Protein AF-B9SXT0-F1 (afdb_monomer)

Mean predicted aligned error: 7.64 Å

Structure (mmCIF, N/CA/C/O backbone):
data_AF-B9SXT0-F1
#
_entry.id   AF-B9SXT0-F1
#
loop_
_atom_site.group_PDB
_atom_site.id
_atom_site.type_symbol
_atom_site.label_atom_id
_atom_site.label_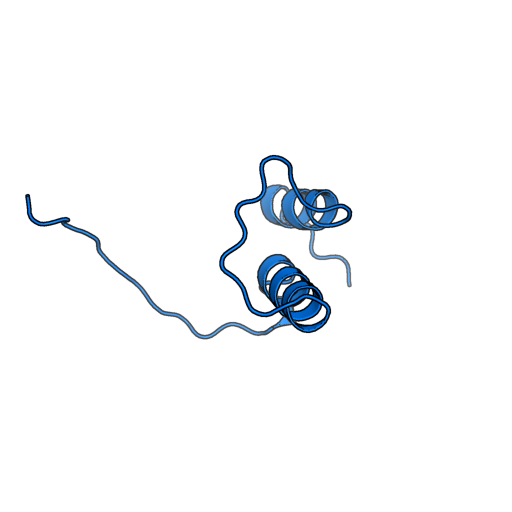alt_id
_atom_site.label_comp_id
_atom_site.label_asym_id
_atom_site.label_entity_id
_atom_site.label_seq_id
_atom_site.pdbx_PDB_ins_code
_atom_site.Cartn_x
_atom_site.Cartn_y
_atom_site.Cartn_z
_atom_site.occupancy
_atom_site.B_iso_or_equiv
_atom_site.auth_seq_id
_atom_site.auth_comp_id
_atom_site.auth_asym_id
_atom_site.auth_atom_id
_atom_site.pdbx_PDB_model_num
ATOM 1 N N . MET A 1 1 ? -19.012 -26.993 2.278 1.00 55.28 1 MET A N 1
ATOM 2 C CA . MET A 1 1 ? -18.384 -26.648 0.985 1.00 55.28 1 MET A CA 1
ATOM 3 C C . MET A 1 1 ? -16.912 -26.399 1.244 1.00 55.28 1 MET A C 1
ATOM 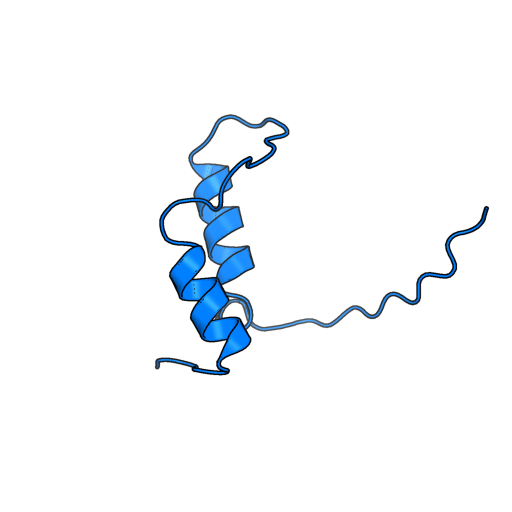5 O O . MET A 1 1 ? 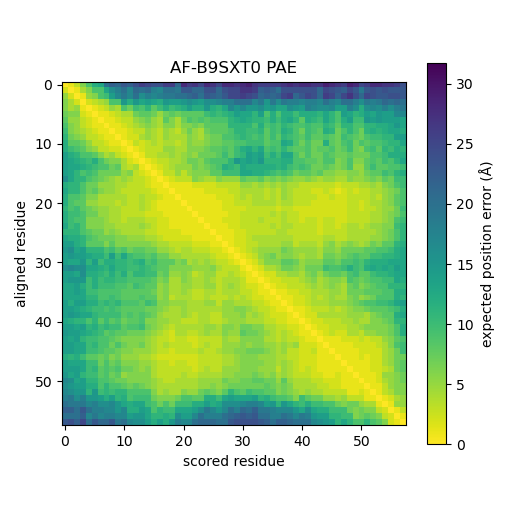-16.600 -25.458 1.960 1.00 55.28 1 MET A O 1
ATOM 9 N N . ALA A 1 2 ? -16.027 -27.275 0.770 1.00 70.12 2 ALA A N 1
ATOM 10 C CA . ALA A 1 2 ? -14.592 -27.008 0.813 1.00 70.12 2 ALA A CA 1
ATOM 11 C C . ALA A 1 2 ? -14.262 -26.026 -0.319 1.00 70.12 2 ALA A C 1
ATOM 13 O O . ALA A 1 2 ? -14.705 -26.230 -1.448 1.00 70.12 2 ALA A O 1
ATOM 14 N N . MET A 1 3 ? -13.565 -24.935 -0.008 1.00 70.75 3 MET A N 1
ATOM 15 C CA . MET A 1 3 ? -13.128 -23.972 -1.016 1.00 70.75 3 MET A CA 1
ATOM 16 C C . MET A 1 3 ? -11.867 -24.507 -1.693 1.00 70.75 3 MET A C 1
ATOM 18 O O . MET A 1 3 ? -10.838 -24.666 -1.041 1.00 70.75 3 MET A O 1
ATOM 22 N N . ASP A 1 4 ? -11.962 -24.803 -2.988 1.00 83.31 4 ASP A N 1
ATOM 23 C CA . ASP A 1 4 ? -10.879 -25.386 -3.787 1.00 83.31 4 ASP A CA 1
ATOM 24 C C . ASP A 1 4 ? -9.919 -24.286 -4.279 1.00 83.31 4 ASP A C 1
ATOM 26 O O . ASP A 1 4 ? -9.823 -23.962 -5.463 1.00 83.31 4 ASP A O 1
ATOM 30 N N . TRP A 1 5 ? -9.296 -23.581 -3.333 1.00 84.12 5 TRP A N 1
ATOM 31 C CA . TRP A 1 5 ? -8.421 -22.449 -3.635 1.00 84.12 5 TRP A CA 1
ATOM 32 C C . TRP A 1 5 ? -6.978 -22.915 -3.805 1.00 84.12 5 TRP A C 1
ATOM 34 O O . TRP A 1 5 ? -6.348 -23.405 -2.868 1.00 84.12 5 TRP A O 1
ATOM 44 N N . GLN A 1 6 ? -6.411 -22.685 -4.988 1.00 85.06 6 GLN A N 1
ATOM 45 C CA . GLN A 1 6 ? -4.981 -22.864 -5.223 1.00 85.06 6 GLN A CA 1
ATOM 46 C C . GLN A 1 6 ? -4.223 -21.582 -4.872 1.00 85.06 6 GLN A C 1
ATOM 48 O O . GLN A 1 6 ? -4.275 -20.590 -5.598 1.00 85.06 6 GLN A O 1
ATOM 53 N N . VAL A 1 7 ? -3.483 -21.601 -3.763 1.00 85.94 7 VAL A N 1
ATOM 54 C CA . VAL A 1 7 ? -2.686 -20.453 -3.311 1.00 85.94 7 VAL A CA 1
ATOM 55 C C . VAL A 1 7 ? -1.237 -20.607 -3.766 1.00 85.94 7 VAL A C 1
ATOM 57 O O . VAL A 1 7 ? -0.563 -21.571 -3.410 1.00 85.94 7 VAL A O 1
ATOM 60 N N . ARG A 1 8 ? -0.722 -19.624 -4.512 1.00 86.88 8 ARG A N 1
ATOM 61 C CA . ARG A 1 8 ? 0.706 -19.517 -4.856 1.00 86.88 8 ARG A CA 1
ATOM 62 C C . ARG A 1 8 ? 1.315 -18.325 -4.127 1.00 86.88 8 ARG A C 1
ATOM 64 O O . ARG A 1 8 ? 0.843 -17.206 -4.284 1.00 86.88 8 ARG A O 1
ATOM 71 N N . ARG A 1 9 ? 2.372 -18.558 -3.345 1.00 85.38 9 ARG A N 1
ATOM 72 C CA . ARG A 1 9 ? 3.116 -17.503 -2.638 1.00 85.38 9 ARG A CA 1
ATOM 73 C C . ARG A 1 9 ? 4.398 -17.180 -3.400 1.00 85.38 9 ARG A C 1
ATOM 75 O O . ARG A 1 9 ? 5.076 -18.092 -3.869 1.00 85.38 9 ARG A O 1
ATOM 82 N N . ARG A 1 10 ? 4.730 -15.896 -3.522 1.00 87.06 10 ARG A N 1
ATOM 83 C CA . ARG A 1 10 ? 5.987 -15.410 -4.106 1.00 87.06 10 ARG A CA 1
ATOM 84 C C . ARG A 1 10 ? 6.519 -14.268 -3.252 1.00 87.06 10 ARG A C 1
ATOM 86 O O 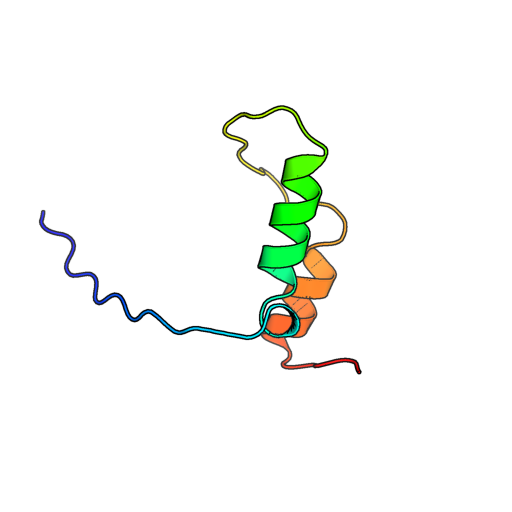. ARG A 1 10 ? 5.734 -13.477 -2.742 1.00 87.06 10 ARG A O 1
ATOM 93 N N . HIS A 1 11 ? 7.837 -14.198 -3.113 1.00 84.62 11 HIS A N 1
ATOM 94 C CA . HIS A 1 11 ? 8.497 -13.014 -2.582 1.00 84.62 11 HIS A CA 1
ATOM 95 C C . HIS A 1 11 ? 8.623 -11.985 -3.705 1.00 84.62 11 HIS A C 1
ATOM 97 O O . HIS A 1 11 ? 8.989 -12.343 -4.826 1.00 84.62 11 HIS A O 1
ATOM 103 N N . ILE A 1 12 ? 8.312 -10.731 -3.407 1.00 82.06 12 ILE A N 1
ATOM 104 C CA . ILE A 1 12 ? 8.440 -9.608 -4.334 1.00 82.06 12 ILE A CA 1
ATOM 105 C C . ILE A 1 12 ? 9.120 -8.453 -3.608 1.00 82.06 12 ILE A C 1
ATOM 107 O O . ILE A 1 12 ? 9.033 -8.350 -2.385 1.00 82.06 12 ILE A O 1
ATOM 111 N N . TYR A 1 13 ? 9.805 -7.602 -4.365 1.00 78.19 13 TYR A N 1
ATOM 112 C CA . TYR A 1 13 ? 10.335 -6.349 -3.841 1.00 78.19 13 TYR A CA 1
ATOM 113 C C . TYR A 1 13 ? 9.186 -5.439 -3.395 1.00 78.19 13 TYR A C 1
ATOM 115 O O . TYR A 1 13 ? 8.085 -5.510 -3.945 1.00 78.19 13 TYR A O 1
ATOM 123 N N . LYS A 1 14 ? 9.429 -4.598 -2.387 1.00 68.19 14 LYS A N 1
ATOM 124 C CA . LYS A 1 14 ? 8.413 -3.702 -1.812 1.00 68.19 14 LYS A CA 1
ATOM 125 C C . LYS A 1 14 ? 7.852 -2.753 -2.877 1.00 68.19 14 LYS A C 1
ATOM 127 O O . LYS A 1 14 ? 6.648 -2.534 -2.956 1.00 68.19 14 LYS A O 1
ATOM 132 N N . GLU A 1 15 ? 8.731 -2.283 -3.747 1.00 73.62 15 GLU A N 1
ATOM 133 C CA . GLU A 1 15 ? 8.470 -1.412 -4.889 1.00 73.62 15 GLU A CA 1
ATOM 134 C C . GLU A 1 15 ? 7.564 -2.076 -5.934 1.00 73.62 15 GLU A C 1
ATOM 136 O O . GLU A 1 15 ? 6.852 -1.391 -6.657 1.00 73.62 15 GLU A O 1
ATOM 141 N N . ALA A 1 16 ? 7.544 -3.412 -5.984 1.00 74.25 16 ALA A N 1
ATOM 142 C CA . ALA A 1 16 ? 6.688 -4.174 -6.889 1.00 74.25 16 ALA A CA 1
ATOM 143 C C . ALA A 1 16 ? 5.248 -4.334 -6.365 1.00 74.25 16 ALA A C 1
ATOM 145 O O . ALA A 1 16 ? 4.438 -4.999 -7.011 1.00 74.25 16 ALA A O 1
ATOM 146 N N . ASN A 1 17 ? 4.926 -3.779 -5.190 1.00 83.38 17 ASN A N 1
ATOM 147 C CA . ASN A 1 17 ? 3.566 -3.747 -4.653 1.00 83.38 17 ASN A CA 1
ATOM 148 C C . ASN A 1 17 ? 3.303 -2.444 -3.874 1.00 83.38 17 ASN A C 1
ATOM 150 O O . ASN A 1 17 ? 3.132 -2.458 -2.646 1.00 83.38 17 ASN A O 1
ATOM 154 N N . PRO A 1 18 ? 3.262 -1.307 -4.591 1.00 85.94 18 PRO A N 1
ATOM 155 C CA . PRO A 1 18 ? 3.126 0.013 -3.985 1.00 85.94 18 PRO A CA 1
ATOM 156 C C . PRO A 1 18 ? 1.778 0.192 -3.274 1.00 85.94 18 PRO A C 1
ATOM 158 O O . PRO A 1 18 ? 1.714 0.865 -2.247 1.00 85.94 18 PRO A O 1
ATOM 161 N N . CYS A 1 19 ? 0.708 -0.459 -3.746 1.00 88.19 19 CYS A N 1
ATOM 162 C CA . CYS A 1 19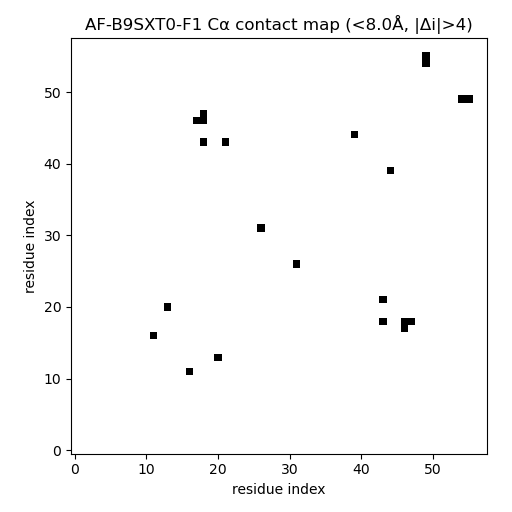 ? -0.598 -0.448 -3.083 1.00 88.19 19 CYS A CA 1
ATOM 163 C C . CYS A 1 19 ? -0.536 -1.036 -1.665 1.00 88.19 19 CYS A C 1
ATOM 165 O O . CYS A 1 19 ? -1.052 -0.439 -0.718 1.00 88.19 19 CYS A O 1
ATOM 167 N N . THR A 1 20 ? 0.107 -2.197 -1.501 1.00 88.19 20 THR A N 1
ATOM 168 C CA . THR A 1 20 ? 0.228 -2.847 -0.184 1.00 88.19 20 THR A CA 1
ATOM 169 C C . THR A 1 20 ? 1.111 -2.034 0.752 1.00 88.19 20 THR A C 1
ATOM 171 O O . THR A 1 20 ? 0.785 -1.899 1.934 1.00 88.19 20 THR A O 1
A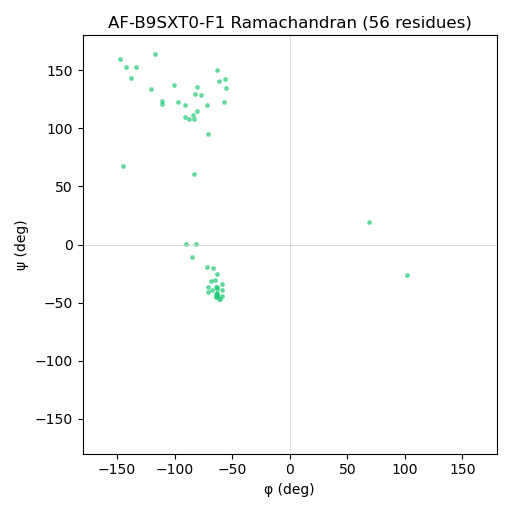TOM 174 N N . ASP A 1 21 ? 2.193 -1.452 0.235 1.00 88.88 21 ASP A N 1
ATOM 175 C CA . ASP A 1 21 ? 3.068 -0.592 1.029 1.00 88.88 21 ASP A CA 1
ATOM 176 C C . ASP A 1 21 ? 2.350 0.673 1.519 1.00 88.88 21 ASP A C 1
ATOM 178 O O . ASP A 1 21 ? 2.408 1.024 2.704 1.00 88.88 21 ASP A O 1
ATOM 182 N N . TRP A 1 22 ? 1.595 1.314 0.625 1.00 89.69 22 TRP A N 1
ATOM 183 C CA . TRP A 1 22 ? 0.796 2.491 0.943 1.00 89.69 22 TRP A CA 1
ATOM 184 C C . TRP A 1 22 ? -0.274 2.182 1.998 1.00 89.69 22 TRP A C 1
ATOM 186 O O . TRP A 1 22 ? -0.383 2.896 2.997 1.00 89.69 22 TRP A O 1
ATOM 196 N N . LEU A 1 23 ? -1.021 1.082 1.830 1.00 89.12 23 LEU A N 1
ATOM 197 C CA . LEU A 1 23 ? -2.052 0.654 2.784 1.00 89.12 23 LEU A CA 1
ATOM 198 C C . LEU A 1 23 ? -1.462 0.320 4.155 1.00 89.12 23 LEU A C 1
ATOM 200 O O . LEU A 1 23 ? -2.028 0.707 5.176 1.00 89.12 23 LEU A O 1
ATOM 204 N N . THR A 1 24 ? -0.315 -0.358 4.181 1.00 89.06 24 THR A N 1
ATOM 205 C CA . THR A 1 24 ? 0.384 -0.703 5.425 1.00 89.06 24 THR A CA 1
ATOM 206 C C . THR A 1 24 ? 0.843 0.560 6.152 1.00 89.06 24 THR A C 1
ATOM 208 O O . THR A 1 24 ? 0.609 0.703 7.351 1.00 89.06 24 THR A O 1
ATOM 211 N N . 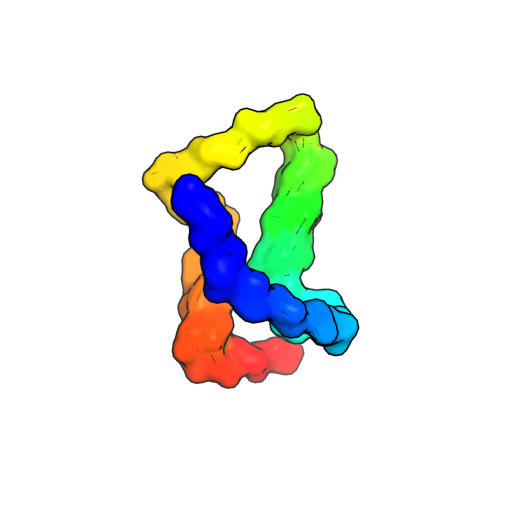THR A 1 25 ? 1.420 1.518 5.424 1.00 89.19 25 THR A N 1
ATOM 212 C CA . THR A 1 25 ? 1.858 2.808 5.981 1.00 89.19 25 THR A CA 1
ATOM 213 C C . THR A 1 25 ? 0.682 3.614 6.530 1.00 89.19 25 THR A C 1
ATOM 215 O O . THR A 1 25 ? 0.758 4.143 7.638 1.00 89.19 25 THR A O 1
ATOM 218 N N . MET A 1 26 ? -0.433 3.670 5.797 1.00 87.94 26 MET A N 1
ATOM 219 C CA . MET A 1 26 ? -1.658 4.320 6.265 1.00 87.94 26 MET A CA 1
ATOM 220 C C . MET A 1 26 ? -2.237 3.626 7.507 1.00 87.94 26 MET A C 1
ATOM 222 O O . MET A 1 26 ? -2.761 4.297 8.391 1.00 87.94 26 MET A O 1
ATOM 226 N N . ALA A 1 27 ? -2.154 2.299 7.604 1.00 88.44 27 ALA A N 1
ATOM 227 C CA . ALA A 1 27 ? -2.660 1.572 8.765 1.00 88.44 27 ALA A CA 1
ATOM 228 C C . ALA A 1 27 ? -1.892 1.930 10.049 1.00 88.44 27 ALA A C 1
ATOM 230 O O . ALA A 1 27 ? -2.506 2.061 11.104 1.00 88.44 27 ALA A O 1
ATOM 231 N N . PHE A 1 28 ? -0.577 2.163 9.963 1.00 87.50 28 PHE A N 1
ATOM 232 C CA . PHE A 1 28 ? 0.238 2.571 11.115 1.00 87.50 28 PHE A CA 1
ATOM 233 C C . PHE A 1 28 ? -0.095 3.965 11.662 1.00 87.50 28 PHE A C 1
ATOM 235 O O . PHE A 1 28 ? 0.236 4.256 12.809 1.00 87.50 28 PHE A O 1
ATOM 242 N N . THR A 1 29 ? -0.745 4.829 10.878 1.00 86.38 29 THR A N 1
ATOM 243 C CA . THR A 1 29 ? -1.168 6.163 11.338 1.00 86.38 29 THR A CA 1
ATOM 244 C C . THR A 1 29 ? -2.567 6.170 11.955 1.00 86.38 29 THR A C 1
ATOM 246 O O . THR A 1 29 ? -3.046 7.224 12.375 1.00 86.38 29 THR A O 1
ATOM 249 N N . ARG A 1 30 ? -3.234 5.012 12.021 1.00 83.75 30 ARG A N 1
ATOM 250 C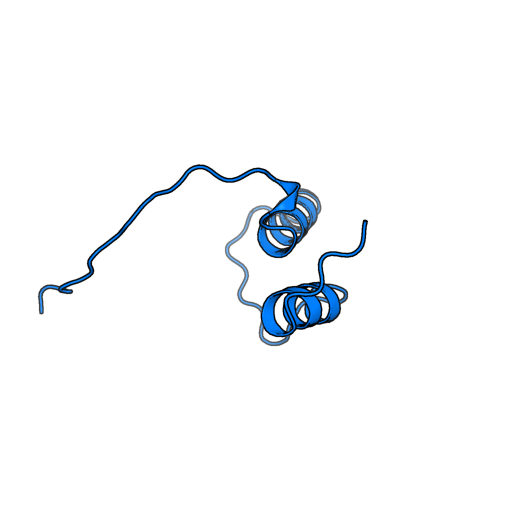 CA . ARG A 1 30 ? -4.612 4.861 12.500 1.00 83.75 30 ARG A CA 1
ATOM 251 C C . ARG A 1 30 ? -4.678 3.985 13.746 1.00 83.75 30 ARG A C 1
ATOM 253 O O . ARG A 1 30 ? -3.752 3.252 14.078 1.00 83.75 30 ARG A O 1
ATOM 260 N N . GLU A 1 31 ? -5.811 4.054 14.437 1.00 86.31 31 GLU A N 1
ATOM 261 C CA . GLU A 1 31 ? -6.111 3.129 15.526 1.00 86.31 31 GLU A CA 1
ATOM 262 C C . GLU A 1 31 ? -6.171 1.688 15.015 1.00 86.31 31 GLU A C 1
ATOM 264 O O . GLU A 1 31 ? -6.717 1.409 13.945 1.00 86.31 31 GLU A O 1
ATOM 269 N N . MET A 1 32 ? -5.643 0.760 15.811 1.00 86.31 32 MET A N 1
ATOM 270 C CA . MET A 1 32 ? -5.642 -0.659 15.484 1.00 86.31 32 MET A CA 1
ATOM 271 C C . MET A 1 32 ? -7.063 -1.224 15.589 1.00 86.31 32 MET A C 1
ATOM 273 O O . MET A 1 32 ? -7.525 -1.612 16.661 1.00 86.31 32 MET A O 1
ATOM 277 N N . ARG A 1 33 ? -7.761 -1.264 14.455 1.00 87.56 33 ARG A N 1
ATOM 278 C CA . ARG A 1 33 ? -9.105 -1.831 14.318 1.00 87.56 33 ARG A CA 1
ATOM 279 C C . ARG A 1 33 ? -9.300 -2.435 12.935 1.00 87.56 33 ARG A C 1
ATOM 281 O O . ARG A 1 33 ? -8.610 -2.077 11.985 1.00 87.56 33 ARG A O 1
ATOM 288 N N . ILE A 1 34 ? -10.278 -3.328 12.818 1.00 86.88 34 ILE A N 1
ATOM 289 C CA . ILE A 1 34 ? -10.754 -3.776 11.508 1.00 86.88 34 ILE A CA 1
ATOM 290 C C . ILE A 1 34 ? -11.545 -2.619 10.893 1.00 86.88 34 ILE A C 1
ATOM 292 O O . ILE A 1 34 ? -12.533 -2.165 11.469 1.00 86.88 34 ILE A O 1
ATOM 296 N N . GLU A 1 35 ? -11.104 -2.139 9.735 1.00 85.62 35 GLU A N 1
ATOM 297 C CA . GLU A 1 35 ? -11.743 -1.048 9.002 1.00 85.62 35 GLU A CA 1
ATOM 298 C C . GLU A 1 35 ? -12.171 -1.533 7.614 1.00 85.62 35 GLU A C 1
ATOM 300 O O . GLU A 1 35 ? -11.409 -2.198 6.911 1.00 85.62 35 GLU A O 1
ATOM 305 N N . VAL A 1 36 ? -13.404 -1.204 7.224 1.00 88.06 36 VAL A N 1
ATOM 306 C CA . VAL A 1 36 ? -13.944 -1.489 5.891 1.00 88.06 36 VAL A CA 1
ATOM 307 C C . VAL A 1 36 ? -14.101 -0.169 5.151 1.00 88.06 36 VAL A C 1
ATOM 309 O O . VAL A 1 36 ? -14.832 0.718 5.591 1.00 88.06 36 VAL A O 1
ATOM 312 N N . PHE A 1 37 ? -13.424 -0.041 4.014 1.00 85.69 37 PHE A N 1
ATOM 313 C CA . PHE A 1 37 ? -13.493 1.150 3.177 1.00 85.69 37 PHE A CA 1
ATOM 314 C C . PHE A 1 37 ? -14.712 1.082 2.252 1.00 85.69 37 PHE A C 1
ATOM 316 O O . PHE A 1 37 ? -14.750 0.273 1.329 1.00 85.69 37 PHE A O 1
ATOM 323 N N . LEU A 1 38 ? -15.704 1.948 2.484 1.00 89.00 38 LEU A N 1
ATOM 324 C CA . LEU A 1 38 ? -16.867 2.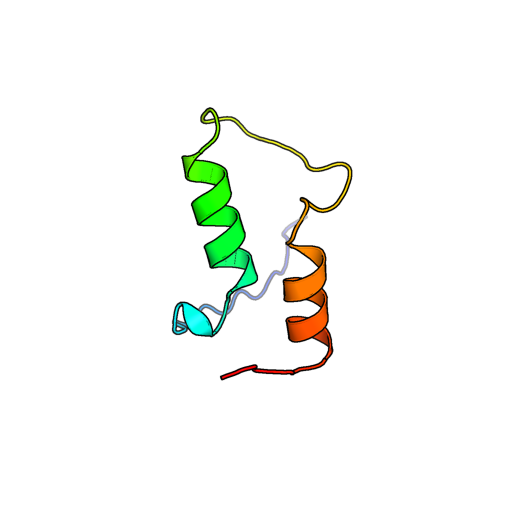102 1.593 1.00 89.00 38 LEU A CA 1
ATOM 325 C C . LEU A 1 38 ? -16.507 2.795 0.267 1.00 89.00 38 LEU A C 1
ATOM 327 O O . LEU A 1 38 ? -17.233 2.684 -0.716 1.00 89.00 38 LEU A O 1
ATOM 331 N N . SER A 1 39 ? -15.376 3.500 0.244 1.00 86.25 39 SER A N 1
ATOM 332 C CA . SER A 1 39 ? -14.788 4.146 -0.927 1.00 86.25 39 SER A CA 1
ATOM 333 C C . SER A 1 39 ? -13.263 4.007 -0.879 1.00 86.25 39 SER A C 1
ATOM 335 O O . SER A 1 39 ? -12.710 3.956 0.223 1.00 86.25 39 SER A O 1
ATOM 337 N N . PRO A 1 40 ? -12.557 4.001 -2.025 1.00 82.56 40 PRO A N 1
ATOM 338 C CA . PRO A 1 40 ? -11.099 3.931 -2.037 1.00 82.56 40 PRO A CA 1
ATOM 339 C C . PRO A 1 40 ? -10.477 5.068 -1.207 1.00 82.56 40 PRO A C 1
ATOM 341 O O . PRO A 1 40 ? -10.908 6.217 -1.347 1.00 82.56 40 PRO A O 1
ATOM 344 N N . PRO A 1 41 ? -9.470 4.789 -0.362 1.00 88.19 41 PRO A N 1
ATOM 345 C CA . PRO A 1 41 ? -8.716 5.827 0.327 1.00 88.19 41 PRO A CA 1
ATOM 346 C C . PRO A 1 41 ? -8.083 6.834 -0.644 1.00 88.19 41 PRO A C 1
ATOM 348 O O . PRO A 1 41 ? -7.586 6.462 -1.711 1.00 88.19 41 PRO A O 1
ATOM 351 N N . THR A 1 42 ? -8.056 8.110 -0.257 1.00 85.19 42 THR A N 1
ATOM 352 C CA . THR A 1 42 ? -7.435 9.184 -1.045 1.00 85.19 42 THR A CA 1
ATOM 353 C C . THR A 1 42 ? -5.966 8.867 -1.327 1.00 85.19 42 THR A C 1
ATOM 355 O O . THR A 1 42 ? -5.190 8.681 -0.397 1.00 85.19 42 THR A O 1
ATOM 358 N N . GLY A 1 43 ? -5.579 8.821 -2.605 1.00 84.25 43 GLY A N 1
ATOM 359 C CA . GLY A 1 43 ? -4.218 8.496 -3.054 1.00 84.25 43 GLY A CA 1
ATOM 360 C C . GLY A 1 43 ? -4.051 7.067 -3.581 1.00 84.25 43 GLY A C 1
ATOM 361 O O . GLY A 1 43 ? -3.238 6.856 -4.479 1.00 84.25 43 GLY A O 1
ATOM 362 N N . LEU A 1 44 ? -4.879 6.113 -3.136 1.00 87.94 44 LEU A N 1
ATOM 363 C CA . LEU A 1 44 ? -4.810 4.724 -3.609 1.00 87.94 44 LEU A CA 1
ATOM 364 C C . LEU A 1 44 ? -5.229 4.588 -5.082 1.00 87.94 44 LEU A C 1
ATOM 366 O O . LEU A 1 44 ? -4.690 3.756 -5.803 1.00 87.94 44 LEU A O 1
ATOM 370 N N . SER A 1 45 ? -6.151 5.432 -5.557 1.00 88.19 45 SER A N 1
ATOM 371 C CA . SER A 1 45 ? -6.668 5.372 -6.933 1.00 88.19 45 SER A CA 1
ATOM 372 C C . SER A 1 45 ? -5.586 5.533 -8.004 1.00 88.19 45 SER A C 1
ATOM 374 O O . SER A 1 45 ? -5.684 4.910 -9.056 1.00 88.19 45 SER A O 1
ATOM 376 N N . LEU A 1 46 ? -4.553 6.345 -7.749 1.00 86.62 46 LEU A N 1
ATOM 377 C CA . LEU A 1 46 ? -3.436 6.517 -8.685 1.00 86.62 46 LEU A CA 1
ATOM 378 C C . LEU A 1 46 ? -2.551 5.268 -8.732 1.00 86.62 46 LEU A C 1
ATOM 380 O O . LEU A 1 46 ? -2.164 4.842 -9.814 1.00 86.62 46 LEU A O 1
ATOM 384 N N . LEU A 1 47 ? -2.290 4.651 -7.577 1.00 87.12 47 LEU A N 1
ATOM 385 C CA . LEU A 1 47 ? -1.517 3.409 -7.494 1.00 87.12 47 LEU A CA 1
ATOM 386 C C . LEU A 1 47 ? -2.243 2.259 -8.204 1.00 87.12 47 LEU A C 1
ATOM 388 O O . LEU A 1 47 ? -1.639 1.549 -9.001 1.00 87.12 47 LEU A O 1
ATOM 392 N N . LEU A 1 48 ? -3.560 2.147 -8.006 1.00 85.62 48 LEU A N 1
ATOM 393 C CA . LEU A 1 48 ? -4.394 1.173 -8.715 1.00 85.62 48 LEU A CA 1
ATOM 394 C C . LEU A 1 48 ? -4.413 1.418 -10.230 1.00 85.62 48 LEU A C 1
ATOM 396 O O . LEU A 1 48 ? -4.409 0.466 -11.007 1.00 85.62 48 LEU A O 1
ATOM 400 N N . LEU A 1 49 ? -4.427 2.682 -10.666 1.00 86.62 49 LEU A N 1
ATOM 401 C CA . LEU A 1 49 ? -4.340 3.016 -12.086 1.00 86.62 49 LEU A CA 1
ATOM 402 C C . LEU A 1 49 ? -2.998 2.565 -12.678 1.00 86.62 49 LEU A C 1
ATOM 404 O O . LEU A 1 49 ? -2.986 1.992 -13.768 1.00 86.62 49 LEU A O 1
ATOM 408 N N . TYR A 1 50 ? -1.886 2.782 -11.975 1.00 84.50 50 TYR A N 1
ATOM 409 C CA . TYR A 1 50 ? -0.564 2.317 -12.406 1.00 84.50 50 TYR A CA 1
ATOM 410 C C . TYR A 1 50 ? -0.480 0.790 -12.479 1.00 84.50 50 TYR A C 1
ATOM 412 O O . TYR A 1 50 ? -0.023 0.269 -13.497 1.00 84.50 50 TYR A O 1
ATOM 420 N N . ASP A 1 51 ? -1.027 0.081 -11.488 1.00 82.88 51 ASP A N 1
ATOM 421 C CA . ASP A 1 51 ? -1.098 -1.386 -11.492 1.00 82.88 51 ASP A CA 1
ATOM 422 C C . ASP A 1 51 ? -1.879 -1.918 -12.707 1.00 82.88 51 ASP A C 1
ATOM 424 O O . ASP A 1 51 ? -1.438 -2.855 -13.374 1.00 82.88 51 ASP A O 1
ATOM 428 N N . VAL A 1 52 ? -3.026 -1.308 -13.035 1.00 84.94 52 VAL A N 1
ATOM 429 C CA . VAL A 1 52 ? -3.861 -1.725 -14.179 1.00 84.94 52 VAL A CA 1
ATOM 430 C C . VAL A 1 52 ? -3.212 -1.382 -15.521 1.00 84.94 52 VAL A C 1
ATOM 432 O O . VAL A 1 52 ? -3.341 -2.137 -16.484 1.00 84.94 52 VAL A O 1
ATOM 435 N N . THR A 1 53 ? -2.527 -0.243 -15.605 1.00 86.19 53 THR A N 1
ATOM 436 C CA . THR A 1 53 ? -1.897 0.231 -16.848 1.00 86.19 53 THR A CA 1
ATOM 437 C C . THR A 1 53 ? -0.503 -0.354 -17.080 1.00 86.19 53 THR A C 1
ATOM 439 O O . THR A 1 53 ? 0.030 -0.217 -18.180 1.00 86.19 53 THR A O 1
ATOM 442 N N . GLY A 1 54 ? 0.084 -1.022 -16.081 1.00 78.00 54 GLY A N 1
ATOM 443 C CA . GLY A 1 54 ? 1.444 -1.563 -16.148 1.00 78.00 54 GLY A CA 1
ATOM 444 C C . GLY A 1 54 ? 2.526 -0.481 -16.179 1.00 78.00 54 GLY A C 1
ATOM 445 O O . GLY A 1 54 ? 3.650 -0.742 -16.614 1.00 78.00 54 GLY A O 1
ATOM 446 N N . ILE A 1 55 ? 2.192 0.742 -15.759 1.00 74.25 55 ILE A N 1
ATOM 447 C CA . ILE A 1 55 ? 3.119 1.872 -15.744 1.00 74.25 55 ILE A CA 1
ATOM 448 C C . ILE A 1 55 ? 3.954 1.790 -14.466 1.00 74.25 55 ILE A C 1
ATOM 450 O O . ILE A 1 55 ? 3.470 2.089 -13.380 1.00 74.25 55 ILE A O 1
ATOM 454 N N . ASN A 1 56 ? 5.230 1.436 -14.610 1.00 66.00 56 ASN A N 1
ATOM 455 C CA . ASN A 1 56 ? 6.232 1.666 -13.573 1.00 66.00 56 ASN A CA 1
ATOM 456 C C . ASN A 1 56 ? 6.874 3.030 -13.827 1.00 66.00 56 ASN A C 1
ATOM 458 O O . ASN A 1 56 ? 7.591 3.206 -14.814 1.00 66.00 56 ASN A O 1
ATOM 462 N N . VAL A 1 57 ? 6.582 4.004 -12.965 1.00 56.91 57 VAL A N 1
ATOM 463 C CA . VAL A 1 57 ? 7.272 5.300 -12.976 1.00 56.91 57 VAL A CA 1
ATOM 464 C C . VAL A 1 57 ? 8.589 5.122 -12.202 1.00 56.91 57 VAL A C 1
ATOM 466 O O . VAL A 1 57 ? 8.534 4.539 -11.118 1.00 56.91 57 VAL A O 1
ATOM 469 N N . PRO A 1 58 ? 9.749 5.527 -12.756 1.00 54.56 58 PRO A N 1
ATOM 470 C CA . PRO A 1 58 ? 11.049 5.386 -12.094 1.00 54.56 58 PRO A CA 1
ATOM 471 C C . PRO A 1 58 ? 11.168 6.203 -10.803 1.00 54.56 58 PRO A C 1
ATOM 473 O O . PRO A 1 58 ? 10.490 7.251 -10.691 1.00 54.56 58 PRO A O 1
#

Foldseek 3Di:
DDDPDDDDDDDDDCLVCVLVVVVVVVCVVDDPDDDDDPDDPPPSVVVVVCVVVVDDDD

Solvent-accessible surface area (backbone atoms only — not comparable to full-atom values): 4136 Å² total; per-residue (Å²): 134,86,79,90,74,87,85,83,88,79,90,74,60,68,83,80,39,54,60,61,52,51,53,53,58,56,50,73,79,45,78,97,68,95,81,82,76,94,57,85,59,91,72,50,64,60,47,53,47,29,65,75,70,69,57,82,80,133

Organism: Ricinus communis (NCBI:txid3988)

pLDDT: mean 82.63, std 8.36, range [54.56, 89.69]

Sequence (58 aa):
MAMDWQVRRRHIYKEANPCTDWLTTMAFTREMRIEVFLSPPTGLSLLLLYDVTGINVP

Radius of gyration: 14.56 Å; Cα contacts (8 Å, |Δi|>4): 11; chains: 1; bounding box: 29×36×32 Å

Secondary structure (DSSP, 8-state):
-------------GGG-HHHHHHHHHHHTS-SS----SSPPTTHHHHHHHHHHT----